Protein AF-A0A368GDA9-F1 (afdb_monomer)

Mean predicted aligned error: 5.3 Å

pLDDT: mean 87.95, std 14.35, range [33.84, 98.25]

Organism: Ancylostoma caninum (NCBI:txid29170)

Structure (mmCIF, N/CA/C/O backbone):
data_AF-A0A368GDA9-F1
#
_entry.id   AF-A0A368GDA9-F1
#
loop_
_atom_site.group_PDB
_atom_site.id
_atom_site.type_symbol
_atom_site.label_atom_id
_atom_site.label_alt_id
_atom_site.label_comp_id
_atom_site.label_asym_id
_atom_site.label_entity_id
_atom_site.label_seq_id
_atom_site.pdbx_PDB_ins_code
_atom_site.Cartn_x
_atom_site.Cartn_y
_atom_site.Cartn_z
_atom_site.occupancy
_atom_site.B_iso_or_equiv
_atom_site.auth_seq_id
_atom_site.auth_comp_id
_atom_site.auth_asym_id
_atom_site.auth_atom_id
_atom_site.pdbx_PDB_model_num
ATOM 1 N N . MET A 1 1 ? -16.114 -10.970 21.644 1.00 33.84 1 MET A N 1
ATOM 2 C CA . MET A 1 1 ? -16.561 -9.928 20.699 1.00 33.84 1 MET A CA 1
ATOM 3 C C . MET A 1 1 ? -15.717 -10.091 19.454 1.00 33.84 1 MET A C 1
ATOM 5 O O . MET A 1 1 ? -14.536 -9.779 19.492 1.00 33.84 1 MET A O 1
ATOM 9 N N . THR A 1 2 ? -16.264 -10.708 18.414 1.00 40.78 2 THR A N 1
ATOM 10 C CA . THR A 1 2 ? -15.599 -10.822 17.114 1.00 40.78 2 THR A CA 1
ATOM 11 C C . THR A 1 2 ? -15.650 -9.441 16.476 1.00 40.78 2 THR A C 1
ATOM 13 O O . THR A 1 2 ? -16.718 -8.992 16.074 1.00 40.78 2 THR A O 1
ATOM 16 N N . SER A 1 3 ? -14.529 -8.719 16.505 1.00 44.34 3 SER A N 1
ATOM 17 C CA . SER A 1 3 ? -14.380 -7.495 15.723 1.00 44.34 3 SER A CA 1
ATOM 18 C C . SER A 1 3 ? -14.557 -7.908 14.268 1.00 44.34 3 SER A C 1
ATOM 20 O O . SER A 1 3 ? -13.714 -8.637 13.754 1.00 44.34 3 SER A O 1
ATOM 22 N N . GLU A 1 4 ? -15.675 -7.542 13.643 1.00 50.56 4 GLU A N 1
ATOM 23 C CA . GLU A 1 4 ? -15.815 -7.660 12.195 1.00 50.56 4 GLU A CA 1
ATOM 24 C C . GLU A 1 4 ? -14.690 -6.818 11.598 1.00 50.56 4 GLU A C 1
ATOM 26 O O . GLU A 1 4 ? -14.670 -5.591 11.722 1.00 50.56 4 GLU A O 1
ATOM 31 N N . VAL A 1 5 ? -13.675 -7.504 11.082 1.00 55.66 5 VAL A N 1
ATOM 32 C CA . VAL A 1 5 ? -12.638 -6.892 10.269 1.00 55.66 5 VAL A CA 1
ATOM 33 C C . VAL A 1 5 ? -13.388 -6.397 9.041 1.00 55.66 5 VAL A C 1
ATOM 35 O O . VAL A 1 5 ? -13.939 -7.193 8.284 1.00 55.66 5 VAL A O 1
ATOM 38 N N . LEU A 1 6 ? -13.551 -5.078 8.924 1.00 64.00 6 LEU A N 1
ATOM 39 C CA . LEU A 1 6 ? -14.093 -4.522 7.698 1.00 64.00 6 LEU A CA 1
ATOM 40 C C . LEU A 1 6 ? -13.000 -4.703 6.649 1.00 64.00 6 LEU A C 1
ATOM 42 O O . LEU A 1 6 ? -11.921 -4.121 6.784 1.00 64.00 6 LEU A O 1
ATOM 46 N N . ASP A 1 7 ? -13.307 -5.527 5.657 1.00 86.00 7 ASP A N 1
ATOM 47 C CA . ASP A 1 7 ? -12.463 -5.815 4.510 1.00 86.00 7 ASP A CA 1
ATOM 48 C C . ASP A 1 7 ? -13.152 -5.221 3.279 1.00 86.00 7 ASP A C 1
ATOM 50 O O . ASP A 1 7 ? -14.314 -5.521 2.996 1.00 86.00 7 ASP A O 1
ATOM 54 N N . ILE A 1 8 ? -12.465 -4.326 2.569 1.00 94.56 8 ILE A N 1
ATOM 55 C CA . ILE A 1 8 ? -12.939 -3.822 1.276 1.00 94.56 8 ILE A CA 1
ATOM 56 C C . ILE A 1 8 ? -12.190 -4.570 0.184 1.00 94.56 8 ILE A C 1
ATOM 58 O O . ILE A 1 8 ? -10.962 -4.535 0.153 1.00 94.56 8 ILE A O 1
ATOM 62 N N . GLU A 1 9 ? -12.933 -5.192 -0.728 1.00 96.31 9 GLU A N 1
ATOM 63 C CA . GLU A 1 9 ? -12.390 -5.890 -1.890 1.00 96.31 9 GLU A CA 1
ATOM 64 C C . GLU A 1 9 ? -12.960 -5.305 -3.181 1.00 96.31 9 GLU A C 1
ATOM 66 O O . GLU A 1 9 ? -14.174 -5.311 -3.401 1.00 96.31 9 GLU A O 1
ATOM 71 N N . ILE A 1 10 ? -12.066 -4.804 -4.031 1.00 97.19 10 ILE A N 1
ATOM 72 C CA . ILE A 1 10 ? -12.342 -4.328 -5.382 1.00 97.19 10 ILE A CA 1
ATOM 73 C C . ILE A 1 10 ? -11.389 -5.051 -6.338 1.00 97.19 10 ILE A C 1
ATOM 75 O O . ILE A 1 10 ? -10.174 -5.058 -6.127 1.00 97.19 10 ILE A O 1
ATOM 79 N N . VAL A 1 11 ? -11.942 -5.642 -7.397 1.00 97.62 11 VAL A N 1
ATOM 80 C CA . VAL A 1 11 ? -11.191 -6.391 -8.409 1.00 97.62 11 VAL A CA 1
ATOM 81 C C . VAL A 1 11 ? -11.563 -5.873 -9.792 1.00 97.62 11 VAL A C 1
ATOM 83 O O . VAL A 1 11 ? -12.748 -5.772 -10.100 1.00 97.62 11 VAL A O 1
ATOM 86 N N . GLU A 1 12 ? -10.556 -5.538 -10.601 1.00 97.56 12 GLU A N 1
ATOM 87 C CA . GLU A 1 12 ? -10.697 -5.108 -12.003 1.00 97.56 12 GLU A CA 1
ATOM 88 C C . GLU A 1 12 ? -11.639 -3.901 -12.207 1.00 97.56 12 GLU A C 1
ATOM 90 O O . GLU A 1 12 ? -12.205 -3.697 -13.280 1.00 97.56 12 GLU A O 1
ATOM 95 N N . ASP A 1 13 ? -11.785 -3.053 -11.180 1.00 98.12 13 ASP A N 1
ATOM 96 C CA . ASP A 1 13 ? -12.645 -1.865 -11.204 1.00 98.12 13 ASP A CA 1
ATOM 97 C C . ASP A 1 13 ? -11.896 -0.629 -10.689 1.00 98.12 13 ASP A C 1
ATOM 99 O O . ASP A 1 13 ? -11.894 -0.290 -9.500 1.00 98.12 13 ASP A O 1
ATOM 103 N N . ARG A 1 14 ? -11.267 0.081 -11.632 1.00 97.06 14 ARG A N 1
ATOM 104 C CA . ARG A 1 14 ? -10.513 1.313 -11.367 1.00 97.06 14 ARG A CA 1
ATOM 105 C C . ARG A 1 14 ? -11.364 2.404 -10.724 1.00 97.06 14 ARG A C 1
ATOM 107 O O . ARG A 1 14 ? -10.910 3.086 -9.806 1.00 97.06 14 ARG A O 1
ATOM 114 N N . ASN A 1 15 ? -12.585 2.604 -11.218 1.00 97.25 15 ASN A N 1
ATOM 115 C CA . ASN A 1 15 ? -13.420 3.726 -10.791 1.00 97.25 15 ASN A CA 1
ATOM 116 C C . ASN A 1 15 ? -13.833 3.558 -9.334 1.00 97.25 15 ASN A C 1
ATOM 118 O O . ASN A 1 15 ? -13.699 4.493 -8.541 1.00 97.25 15 ASN A O 1
ATOM 122 N N . ARG A 1 16 ? -14.263 2.349 -8.972 1.00 97.19 16 ARG A N 1
ATOM 123 C CA . ARG A 1 16 ? -14.636 2.037 -7.599 1.00 97.19 16 ARG A CA 1
ATOM 124 C C . ARG A 1 16 ? -13.427 2.036 -6.669 1.00 97.19 16 ARG A C 1
ATOM 126 O O . ARG A 1 16 ? -13.529 2.539 -5.555 1.00 97.19 16 ARG A O 1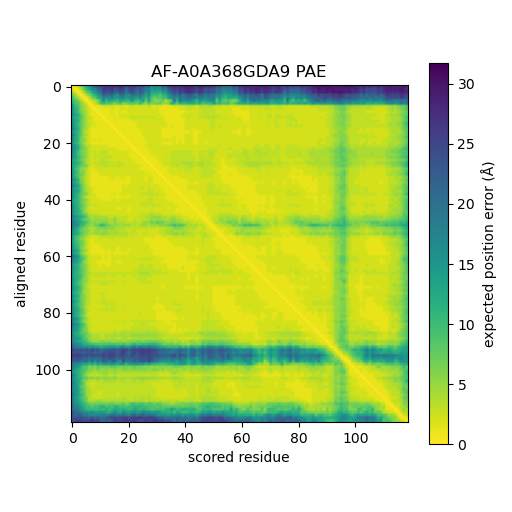
ATOM 133 N N . ALA A 1 17 ? -12.267 1.557 -7.120 1.00 97.19 17 ALA A N 1
ATOM 134 C CA . ALA A 1 17 ? -11.037 1.634 -6.334 1.00 97.19 17 ALA A CA 1
ATOM 135 C C . ALA A 1 17 ? -10.658 3.089 -5.998 1.00 97.19 17 ALA A C 1
ATOM 137 O O . ALA A 1 17 ? -10.396 3.407 -4.838 1.00 97.19 17 ALA A O 1
ATOM 138 N N . ILE A 1 18 ? -10.712 3.996 -6.978 1.00 96.31 18 ILE A N 1
ATOM 139 C CA . ILE A 1 18 ? -10.457 5.431 -6.765 1.00 96.31 18 ILE A CA 1
ATOM 140 C C . ILE A 1 18 ? -11.494 6.053 -5.830 1.00 96.31 18 ILE A C 1
ATOM 142 O O . ILE A 1 18 ? -11.143 6.874 -4.981 1.00 96.31 18 ILE A O 1
ATOM 146 N N . GLU A 1 19 ? -12.766 5.684 -5.969 1.00 95.38 19 GLU A N 1
ATOM 147 C CA . GLU A 1 19 ? -13.819 6.151 -5.069 1.00 95.38 19 GLU A CA 1
ATOM 148 C C . GLU A 1 19 ? -13.528 5.751 -3.617 1.00 95.38 19 GLU A C 1
ATOM 150 O O . GLU A 1 19 ? -13.601 6.604 -2.730 1.00 95.38 19 GLU A O 1
ATOM 155 N N . ILE A 1 20 ? -1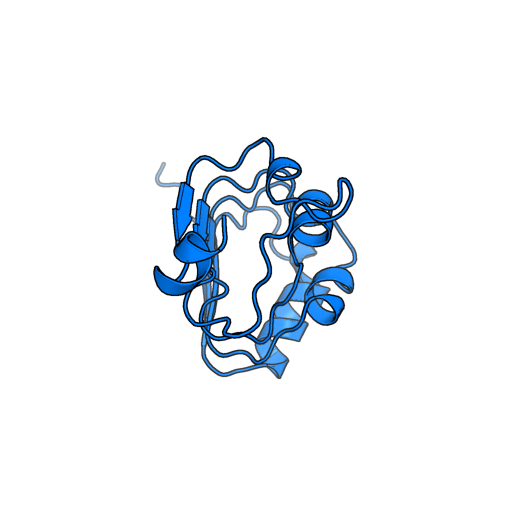3.130 4.499 -3.376 1.00 93.94 20 ILE A N 1
ATOM 156 C CA . ILE A 1 20 ? -12.740 4.017 -2.046 1.00 93.94 20 ILE A CA 1
ATOM 157 C C . ILE A 1 20 ? -11.514 4.777 -1.529 1.00 93.94 20 ILE A C 1
ATOM 159 O O . ILE A 1 20 ? -11.547 5.279 -0.407 1.00 93.94 20 ILE A O 1
ATOM 163 N N . LEU A 1 21 ? -10.465 4.934 -2.343 1.00 94.00 21 LEU A N 1
ATOM 164 C CA . LEU A 1 21 ? -9.245 5.658 -1.962 1.00 94.00 21 LEU A CA 1
ATOM 165 C C . LEU A 1 21 ? -9.536 7.117 -1.566 1.00 94.00 21 LEU A C 1
ATOM 167 O O . LEU A 1 21 ? -9.040 7.603 -0.547 1.00 94.00 21 LEU A O 1
ATOM 171 N N . ARG A 1 22 ? -10.398 7.813 -2.317 1.00 92.50 22 ARG A N 1
ATOM 172 C CA . ARG A 1 22 ? -10.819 9.197 -2.020 1.00 92.50 22 ARG A CA 1
ATOM 173 C C . ARG A 1 22 ? -11.681 9.306 -0.766 1.00 92.50 22 ARG A C 1
ATOM 175 O O . ARG A 1 22 ? -11.675 10.345 -0.107 1.00 92.50 22 ARG A O 1
ATOM 182 N N . ASN A 1 23 ? -12.410 8.246 -0.435 1.00 91.81 23 ASN A N 1
ATOM 183 C CA . ASN A 1 23 ? -13.370 8.221 0.661 1.00 91.81 23 ASN A CA 1
ATOM 184 C C . ASN A 1 23 ? -12.935 7.333 1.833 1.00 91.81 23 ASN A C 1
ATOM 186 O O . ASN A 1 23 ? -13.771 6.972 2.657 1.00 91.81 23 ASN A O 1
ATOM 190 N N . MET A 1 24 ? -11.641 7.013 1.965 1.00 89.38 24 MET A N 1
ATOM 191 C CA . MET A 1 24 ? -11.145 6.143 3.043 1.00 89.38 24 MET A CA 1
ATOM 192 C C . MET A 1 24 ? -11.524 6.623 4.452 1.00 89.38 24 MET A C 1
ATOM 194 O O . MET A 1 24 ? -11.717 5.813 5.354 1.00 89.38 24 MET A O 1
ATOM 198 N N . TRP A 1 25 ? -11.699 7.932 4.637 1.00 89.00 25 TRP A N 1
ATOM 199 C CA . TRP A 1 25 ? -12.150 8.537 5.892 1.00 89.00 25 TRP A CA 1
ATOM 200 C C . TRP A 1 25 ? -13.551 8.069 6.343 1.00 89.00 25 TRP A C 1
ATOM 202 O O . TRP A 1 25 ? -13.843 8.117 7.536 1.00 89.00 25 TRP A O 1
ATOM 212 N N . ASN A 1 26 ? -14.390 7.555 5.433 1.00 91.56 26 ASN A N 1
ATOM 213 C CA . ASN A 1 26 ? -15.687 6.945 5.762 1.00 91.56 26 ASN A CA 1
ATOM 214 C C . ASN A 1 26 ? -15.559 5.572 6.436 1.00 91.56 26 ASN A C 1
ATOM 216 O O . ASN A 1 26 ? -16.543 5.052 6.963 1.00 91.56 26 ASN A O 1
ATOM 220 N N . TYR A 1 27 ? -14.361 4.985 6.444 1.00 90.56 27 TYR A N 1
ATOM 221 C CA . TYR A 1 27 ? -14.108 3.647 6.965 1.00 90.56 27 TYR A CA 1
ATOM 222 C C . TYR A 1 27 ? -13.086 3.685 8.113 1.00 90.56 27 TYR A C 1
ATOM 224 O O . TYR A 1 27 ? -12.019 3.079 8.023 1.00 90.56 27 TYR A O 1
ATOM 232 N N . PRO A 1 28 ? -13.389 4.348 9.248 1.00 89.62 28 PRO A N 1
ATOM 233 C CA . PRO A 1 28 ? -12.417 4.566 10.326 1.00 89.62 28 PRO A CA 1
ATOM 234 C C . PRO A 1 28 ? -11.928 3.275 11.003 1.00 89.62 28 PRO A C 1
ATOM 236 O O . PRO A 1 28 ? -10.942 3.298 11.733 1.00 89.62 28 PRO A O 1
ATOM 239 N N . ARG A 1 29 ? -12.609 2.143 10.785 1.00 91.81 29 ARG A N 1
ATOM 240 C CA . ARG A 1 29 ? -12.257 0.820 11.330 1.00 91.81 29 ARG A CA 1
ATOM 241 C C . ARG A 1 29 ? -11.714 -0.152 10.276 1.00 91.81 29 ARG A C 1
ATOM 243 O O . ARG A 1 29 ? -11.549 -1.325 10.595 1.00 91.81 29 ARG A O 1
ATOM 250 N N . LEU A 1 30 ? -11.482 0.311 9.046 1.00 92.69 30 LEU A N 1
ATOM 251 C CA . LEU A 1 30 ? -10.945 -0.507 7.960 1.00 92.69 30 LEU A CA 1
ATOM 252 C C . LEU A 1 30 ? -9.577 -1.063 8.353 1.00 92.69 30 LEU A C 1
ATOM 254 O O . LEU A 1 30 ? -8.693 -0.299 8.731 1.00 92.69 30 LEU A O 1
ATOM 258 N N . GLN A 1 31 ? -9.409 -2.379 8.261 1.00 95.44 31 GLN A N 1
ATOM 259 C CA . GLN A 1 31 ? -8.128 -3.030 8.551 1.00 95.44 31 GLN A CA 1
ATOM 260 C C . GLN A 1 31 ? -7.511 -3.669 7.313 1.00 95.44 31 GLN A C 1
ATOM 262 O O . GLN A 1 31 ? -6.282 -3.663 7.201 1.00 95.44 31 GLN A O 1
ATOM 267 N N . SER A 1 32 ? -8.332 -4.154 6.377 1.00 95.50 32 SER A N 1
ATOM 268 C CA . SER A 1 32 ? -7.842 -4.751 5.136 1.00 95.50 32 SER A CA 1
ATOM 269 C C . SER A 1 32 ? -8.435 -4.072 3.908 1.00 95.50 32 SER A C 1
ATOM 271 O O . SER A 1 32 ? -9.636 -3.806 3.832 1.00 95.50 32 SER A O 1
ATOM 273 N N . LEU A 1 33 ? -7.571 -3.808 2.933 1.00 95.94 33 LEU A N 1
ATOM 274 C CA . LEU A 1 33 ? -7.920 -3.185 1.665 1.00 95.94 33 LEU A CA 1
ATOM 275 C C . LEU A 1 33 ? -7.333 -4.007 0.515 1.00 95.94 33 LEU A C 1
ATOM 277 O O . LEU A 1 33 ? -6.117 -4.096 0.352 1.00 95.94 33 LEU A O 1
ATOM 281 N N . HIS A 1 34 ? -8.200 -4.604 -0.294 1.00 97.44 34 HIS A N 1
ATOM 282 C CA . HIS A 1 34 ? -7.831 -5.392 -1.463 1.00 97.44 34 HIS A CA 1
ATOM 283 C C . HIS A 1 34 ? -8.273 -4.661 -2.726 1.00 97.44 34 HIS A C 1
ATOM 285 O O . HIS A 1 34 ? -9.464 -4.500 -2.969 1.00 97.44 34 HIS A O 1
ATOM 291 N N . LEU A 1 35 ? -7.304 -4.221 -3.526 1.00 97.50 35 LEU A N 1
ATOM 292 C CA . LEU A 1 35 ? -7.494 -3.534 -4.802 1.00 97.50 35 LEU A CA 1
ATOM 293 C C . LEU A 1 35 ? -6.652 -4.255 -5.865 1.00 97.50 35 LEU A C 1
ATOM 295 O O . LEU A 1 35 ? -5.488 -3.916 -6.083 1.00 97.50 35 LEU A 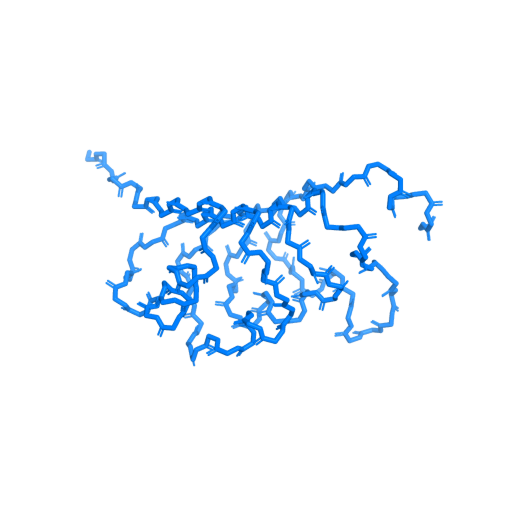O 1
ATOM 299 N N . GLU A 1 36 ? -7.209 -5.285 -6.498 1.00 97.94 36 GLU A N 1
ATOM 300 C CA . GLU A 1 36 ? -6.485 -6.118 -7.469 1.00 97.94 36 GLU A CA 1
ATOM 301 C C . GLU A 1 36 ? -6.896 -5.806 -8.908 1.00 97.94 36 GLU A C 1
ATOM 303 O O . GLU A 1 36 ? -8.079 -5.744 -9.222 1.00 97.94 36 GLU A O 1
ATOM 308 N N . GLY A 1 37 ? -5.925 -5.645 -9.808 1.00 97.94 37 GLY A N 1
ATOM 309 C CA . GLY A 1 37 ? -6.211 -5.443 -11.232 1.00 97.94 37 GLY A CA 1
ATOM 310 C C . GLY A 1 37 ? -6.905 -4.116 -11.541 1.00 97.94 37 GLY A C 1
ATOM 311 O O . GLY A 1 37 ? -7.522 -3.980 -12.589 1.00 97.94 37 GLY A O 1
ATOM 312 N N . CYS A 1 38 ? -6.850 -3.139 -10.635 1.00 98.25 38 CYS A N 1
ATOM 313 C CA . CYS A 1 38 ? -7.613 -1.896 -10.735 1.00 98.25 38 CYS A CA 1
ATOM 314 C C . CYS A 1 38 ? -6.918 -0.813 -11.574 1.00 98.25 38 CYS A C 1
ATOM 316 O O . CYS A 1 38 ? -7.424 0.305 -11.622 1.00 98.25 38 CYS A O 1
ATOM 318 N N . HIS A 1 39 ? -5.782 -1.109 -12.216 1.00 97.12 39 HIS A N 1
ATOM 319 C CA . HIS A 1 39 ? -4.996 -0.139 -12.993 1.00 97.12 39 HIS A CA 1
ATOM 320 C C . HIS A 1 39 ? -4.651 1.134 -12.199 1.00 97.12 39 HIS A C 1
ATOM 322 O O . HIS A 1 39 ? -4.780 2.256 -12.699 1.00 97.12 39 HIS A O 1
ATOM 328 N N . LEU A 1 40 ? -4.314 0.955 -10.918 1.00 97.75 40 LEU A N 1
ATOM 329 C CA . LEU A 1 40 ? -3.868 2.038 -10.047 1.00 97.75 40 LEU A CA 1
ATOM 330 C C . LEU A 1 40 ? -2.378 2.298 -10.258 1.00 97.75 40 LEU A C 1
ATOM 332 O O . LEU A 1 40 ? -1.591 1.356 -10.349 1.00 97.75 40 LEU A O 1
ATOM 336 N N . ASP A 1 41 ? -1.990 3.566 -10.256 1.00 96.38 41 ASP A N 1
ATOM 337 C CA . ASP A 1 41 ? -0.588 3.983 -10.239 1.00 96.38 41 ASP A CA 1
ATOM 338 C C . ASP A 1 41 ? -0.207 4.664 -8.907 1.00 96.38 41 ASP A C 1
ATOM 340 O O . ASP A 1 41 ? -1.024 4.832 -7.992 1.00 96.38 41 ASP A O 1
ATOM 344 N N . ASP A 1 42 ? 1.060 5.067 -8.776 1.00 94.31 42 ASP A N 1
ATOM 345 C CA . ASP A 1 42 ? 1.548 5.764 -7.580 1.00 94.31 42 ASP A CA 1
ATOM 346 C C . ASP A 1 42 ? 0.820 7.111 -7.345 1.00 94.31 42 ASP A C 1
ATOM 348 O O . ASP A 1 42 ? 0.687 7.556 -6.200 1.00 94.31 42 ASP A O 1
ATOM 352 N N . THR A 1 43 ? 0.319 7.760 -8.406 1.00 94.88 43 THR A N 1
ATOM 353 C CA . THR A 1 43 ? -0.411 9.037 -8.327 1.00 94.88 43 THR A CA 1
ATOM 354 C C . THR A 1 43 ? -1.811 8.838 -7.753 1.00 94.88 43 THR A C 1
ATOM 356 O O . THR A 1 43 ? -2.254 9.636 -6.923 1.00 94.88 43 THR A O 1
ATOM 359 N N . ASP A 1 44 ? -2.493 7.760 -8.139 1.00 96.06 44 ASP A N 1
ATOM 360 C CA . ASP A 1 44 ? -3.794 7.381 -7.590 1.00 96.06 44 ASP A CA 1
ATOM 361 C C . ASP A 1 44 ? -3.698 7.120 -6.074 1.00 96.06 44 ASP A C 1
ATOM 363 O O . ASP A 1 44 ? -4.545 7.589 -5.308 1.00 96.06 44 ASP A O 1
ATOM 367 N N . LEU A 1 45 ? -2.627 6.460 -5.610 1.00 93.88 45 LEU A N 1
ATOM 368 C CA . LEU A 1 45 ? -2.355 6.291 -4.175 1.00 93.88 45 LEU A CA 1
ATOM 369 C C . LEU A 1 45 ? -2.043 7.630 -3.485 1.00 93.88 45 LEU A C 1
ATOM 371 O O . LEU A 1 45 ? -2.471 7.867 -2.353 1.00 93.88 45 LEU A O 1
ATOM 375 N N . ALA A 1 46 ? -1.323 8.534 -4.154 1.00 91.38 46 ALA A N 1
ATOM 376 C CA . ALA A 1 46 ? -0.952 9.835 -3.590 1.00 91.38 46 ALA A CA 1
ATOM 377 C C . ALA A 1 46 ? -2.157 10.767 -3.420 1.00 91.38 46 ALA A C 1
ATOM 379 O O . ALA A 1 46 ? -2.175 11.595 -2.503 1.00 91.38 46 ALA A O 1
ATOM 380 N N . ALA A 1 47 ? -3.182 10.592 -4.258 1.00 88.56 47 ALA A N 1
ATOM 381 C CA . ALA A 1 47 ? -4.427 11.348 -4.219 1.00 88.56 47 ALA A CA 1
ATOM 382 C C . ALA A 1 47 ? -5.299 11.051 -2.985 1.00 88.56 47 ALA A C 1
ATOM 384 O O . ALA A 1 47 ? -6.271 11.772 -2.738 1.00 88.56 47 ALA A O 1
ATOM 385 N N . VAL A 1 48 ? -4.968 10.030 -2.186 1.00 88.25 48 VAL A N 1
ATOM 386 C CA . VAL A 1 48 ? -5.621 9.787 -0.895 1.00 88.25 48 VAL A CA 1
ATOM 387 C C . VAL A 1 48 ? -5.396 11.001 0.014 1.00 88.25 48 VAL A C 1
ATOM 389 O O . VAL A 1 48 ? -4.271 11.323 0.400 1.00 88.25 48 VAL A O 1
ATOM 392 N N . ALA A 1 49 ? -6.476 11.684 0.389 1.00 85.44 49 ALA A N 1
ATOM 393 C CA . ALA A 1 49 ? -6.390 12.944 1.128 1.00 85.44 49 ALA A CA 1
ATOM 394 C C . ALA A 1 49 ? -5.886 12.785 2.577 1.00 85.44 49 ALA A C 1
ATOM 396 O O . ALA A 1 49 ? -5.306 13.719 3.127 1.00 85.44 49 ALA A O 1
ATOM 397 N N . PHE A 1 50 ? -6.071 11.610 3.186 1.00 86.12 50 PHE A N 1
ATOM 398 C CA . PHE A 1 50 ? -5.806 11.376 4.608 1.00 86.12 50 PHE A CA 1
ATOM 399 C C . PHE A 1 50 ? -5.022 10.087 4.849 1.00 86.12 50 PHE A C 1
ATOM 401 O O . PHE A 1 50 ? -5.151 9.122 4.102 1.00 86.12 50 PHE A O 1
ATOM 408 N N . ALA A 1 51 ? -4.252 10.053 5.934 1.00 89.88 51 ALA A N 1
ATOM 409 C CA . ALA A 1 51 ? -3.623 8.823 6.392 1.00 89.88 51 ALA A CA 1
ATOM 410 C C . ALA A 1 51 ? -4.673 7.888 7.023 1.00 89.88 51 ALA A C 1
ATOM 412 O O . ALA A 1 51 ? -5.329 8.253 8.000 1.00 89.88 51 ALA A O 1
ATOM 413 N N . ALA A 1 52 ? -4.823 6.677 6.491 1.00 91.31 52 ALA A N 1
ATOM 414 C CA . ALA A 1 52 ? -5.652 5.623 7.062 1.00 91.31 52 ALA A CA 1
ATOM 415 C C . ALA A 1 52 ? -4.827 4.780 8.046 1.00 91.31 52 ALA A C 1
ATOM 417 O O . ALA A 1 52 ? -4.345 3.695 7.729 1.00 91.31 52 ALA A O 1
ATOM 418 N N . GLY A 1 53 ? -4.670 5.298 9.267 1.00 92.44 53 GLY A N 1
ATOM 419 C CA . GLY A 1 53 ? -3.862 4.681 10.327 1.00 92.44 53 GLY A CA 1
ATOM 420 C C . GLY A 1 53 ? -4.437 3.404 10.952 1.00 92.44 53 GLY A C 1
ATOM 421 O O . GLY A 1 53 ? -3.900 2.920 11.936 1.00 92.44 53 GLY A O 1
ATOM 422 N N . THR A 1 54 ? -5.540 2.861 10.445 1.00 93.75 54 THR A N 1
ATOM 423 C CA . THR A 1 54 ? -6.098 1.578 10.907 1.00 93.75 54 THR A CA 1
ATOM 424 C C . THR A 1 54 ? -5.869 0.437 9.922 1.00 93.75 54 THR A C 1
ATOM 426 O O . THR A 1 54 ? -5.970 -0.726 10.321 1.00 93.75 54 THR A O 1
ATOM 429 N N . VAL A 1 55 ? -5.504 0.755 8.676 1.00 95.12 55 VAL A N 1
ATOM 430 C CA . VAL A 1 55 ? -5.259 -0.225 7.616 1.00 95.12 55 VAL A CA 1
ATOM 431 C C . VAL A 1 55 ? -3.914 -0.903 7.846 1.00 95.12 55 VAL A C 1
ATOM 433 O O . VAL A 1 55 ? -2.879 -0.250 7.951 1.00 95.12 55 VAL A O 1
ATOM 436 N N . LYS A 1 56 ? -3.952 -2.232 7.899 1.00 96.38 56 LYS A N 1
ATOM 437 C CA . LYS A 1 56 ? -2.830 -3.113 8.235 1.00 96.38 56 LYS A CA 1
ATOM 438 C C . LYS A 1 56 ? -2.475 -4.072 7.106 1.00 96.38 56 LYS A C 1
ATOM 440 O O . LYS A 1 56 ? -1.305 -4.419 6.948 1.00 96.38 56 LYS A O 1
ATOM 445 N N . TYR A 1 57 ? -3.470 -4.490 6.326 1.00 97.06 57 TYR A N 1
ATOM 446 C CA . TYR A 1 57 ? -3.325 -5.490 5.273 1.00 97.06 57 TYR A CA 1
ATOM 447 C C . TYR A 1 57 ? -3.737 -4.894 3.934 1.00 97.06 57 TYR A C 1
ATOM 449 O O . TYR A 1 57 ? -4.864 -4.426 3.779 1.00 97.06 57 TYR A O 1
ATOM 457 N N . VAL A 1 58 ? -2.828 -4.907 2.963 1.00 97.06 58 VAL A N 1
ATOM 458 C CA . VAL A 1 58 ? -3.079 -4.309 1.653 1.00 97.06 58 VAL A CA 1
ATOM 459 C C . VAL A 1 58 ? -2.705 -5.276 0.541 1.00 97.06 58 VAL A C 1
ATOM 461 O O . VAL A 1 58 ? -1.583 -5.778 0.485 1.00 97.06 58 VAL A O 1
ATOM 464 N N . CYS A 1 59 ? -3.642 -5.503 -0.373 1.00 97.75 59 CYS A N 1
ATOM 465 C CA . CYS A 1 59 ? -3.399 -6.197 -1.630 1.00 97.75 59 CYS A CA 1
ATOM 466 C C . CYS A 1 59 ? -3.522 -5.190 -2.776 1.00 97.75 59 CYS A C 1
ATOM 468 O O . CYS A 1 59 ? -4.576 -4.593 -2.964 1.00 97.75 59 CYS A O 1
ATOM 470 N N . LEU A 1 60 ? -2.440 -5.007 -3.530 1.00 97.75 60 LEU A N 1
ATOM 471 C CA . LEU A 1 60 ? -2.342 -4.140 -4.709 1.00 97.75 60 LEU A CA 1
ATOM 472 C C . LEU A 1 60 ? -1.888 -4.940 -5.932 1.00 97.75 60 LEU A C 1
ATOM 474 O O . LEU A 1 60 ? -1.170 -4.427 -6.796 1.00 97.75 60 LEU A O 1
ATOM 478 N N . ARG A 1 61 ? -2.256 -6.220 -6.002 1.00 97.69 61 ARG A N 1
ATOM 479 C CA . ARG A 1 61 ? -1.810 -7.099 -7.081 1.00 97.69 61 ARG A CA 1
ATOM 480 C C . ARG A 1 61 ? -2.279 -6.601 -8.442 1.00 97.69 61 ARG A C 1
ATOM 482 O O . ARG A 1 61 ? -3.413 -6.168 -8.588 1.00 97.69 61 ARG A O 1
ATOM 489 N N . GLY A 1 62 ? -1.435 -6.740 -9.458 1.00 97.75 62 GLY A N 1
ATOM 490 C CA . GLY A 1 62 ? -1.838 -6.503 -10.850 1.00 97.75 62 GLY A CA 1
ATOM 491 C C . GLY A 1 62 ? -2.212 -5.055 -11.163 1.00 97.75 62 GLY A C 1
ATOM 492 O O . GLY A 1 62 ? -3.027 -4.833 -12.050 1.00 97.75 62 GLY A O 1
ATOM 493 N N . ASN A 1 63 ? -1.669 -4.099 -10.416 1.00 98.12 63 ASN A N 1
ATOM 494 C CA . ASN A 1 63 ? -1.773 -2.679 -10.731 1.00 98.12 63 ASN A CA 1
ATOM 495 C C . ASN A 1 63 ? -0.534 -2.222 -11.526 1.00 98.12 63 ASN A C 1
ATOM 497 O O . ASN A 1 63 ? 0.301 -3.037 -11.932 1.00 98.12 63 ASN A O 1
ATOM 501 N N . ASP A 1 64 ? -0.421 -0.914 -11.734 1.00 96.94 64 ASP A N 1
ATOM 502 C CA . ASP A 1 64 ? 0.623 -0.275 -12.533 1.00 96.94 64 ASP A CA 1
ATOM 503 C C . ASP A 1 64 ? 1.625 0.481 -11.633 1.00 96.94 64 ASP A C 1
ATOM 505 O O . ASP A 1 64 ? 2.147 1.537 -11.992 1.00 96.94 64 ASP A O 1
ATOM 509 N N . LEU A 1 65 ? 1.891 -0.054 -10.432 1.00 95.25 65 LEU A N 1
ATOM 510 C C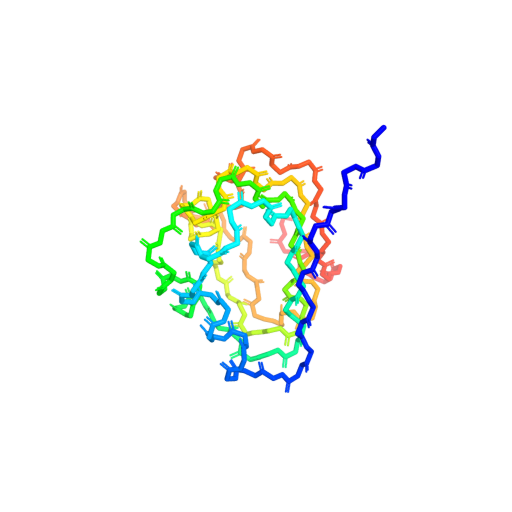A . LEU A 1 65 ? 2.768 0.572 -9.437 1.00 95.25 65 LEU A CA 1
ATOM 511 C C . LEU A 1 65 ? 4.240 0.504 -9.846 1.00 95.25 65 LEU A C 1
ATOM 513 O O . LEU A 1 65 ? 4.717 -0.525 -10.339 1.00 95.25 65 LEU A O 1
ATOM 517 N N . ILE A 1 66 ? 4.978 1.579 -9.554 1.00 92.69 66 ILE A N 1
ATOM 518 C CA . ILE A 1 66 ? 6.405 1.690 -9.878 1.00 92.69 66 ILE A CA 1
ATOM 519 C C . ILE A 1 66 ? 7.221 1.885 -8.600 1.00 92.69 66 ILE A C 1
ATOM 521 O O . ILE A 1 66 ? 8.074 1.059 -8.297 1.00 92.69 66 ILE A O 1
ATOM 525 N N . ARG A 1 67 ? 6.977 2.940 -7.819 1.00 91.69 67 ARG A N 1
ATOM 526 C CA . ARG A 1 67 ? 7.712 3.261 -6.581 1.00 91.69 67 ARG A CA 1
ATOM 527 C C . ARG A 1 67 ? 6.755 3.722 -5.470 1.00 91.69 67 ARG A C 1
ATOM 529 O O . ARG A 1 67 ? 6.882 4.838 -4.959 1.00 91.69 67 ARG A O 1
ATOM 536 N N . PRO A 1 68 ? 5.825 2.861 -5.018 1.00 93.25 68 PRO A N 1
ATOM 537 C CA . PRO A 1 68 ? 4.736 3.268 -4.131 1.00 93.25 68 PRO A CA 1
ATOM 538 C C . PRO A 1 68 ? 5.163 3.458 -2.662 1.00 93.25 68 PRO A C 1
ATOM 540 O O . PRO A 1 68 ? 4.350 3.803 -1.814 1.00 93.25 68 PRO A O 1
ATOM 543 N N . TRP A 1 69 ? 6.421 3.215 -2.300 1.00 92.81 69 TRP A N 1
ATOM 544 C CA . TRP A 1 69 ? 6.830 3.016 -0.902 1.00 92.81 69 TRP A CA 1
ATOM 545 C C . TRP A 1 69 ? 6.604 4.235 -0.010 1.00 92.81 69 TRP A C 1
ATOM 547 O O . TRP A 1 69 ? 6.010 4.123 1.062 1.00 92.81 69 TRP A O 1
ATOM 557 N N . LYS A 1 70 ? 7.020 5.417 -0.477 1.00 91.81 70 LYS A N 1
ATOM 558 C CA . LYS A 1 70 ? 6.849 6.666 0.271 1.00 91.81 70 LYS A CA 1
ATOM 559 C C . LYS A 1 70 ? 5.372 7.011 0.449 1.00 91.81 70 LYS A C 1
ATOM 561 O O . LYS A 1 70 ? 4.948 7.337 1.554 1.00 91.81 70 LYS A O 1
ATOM 566 N N . VAL A 1 71 ? 4.584 6.896 -0.621 1.00 93.12 71 VAL A N 1
ATOM 567 C CA . VAL A 1 71 ? 3.148 7.180 -0.556 1.00 93.12 71 VAL A CA 1
ATOM 568 C C . VAL A 1 71 ? 2.427 6.183 0.349 1.00 93.12 71 VAL A C 1
ATOM 570 O O . VAL A 1 71 ? 1.596 6.587 1.155 1.00 93.12 71 VAL A O 1
ATOM 573 N N . LEU A 1 72 ? 2.799 4.903 0.317 1.00 94.94 72 LEU A N 1
ATOM 574 C CA . LEU A 1 72 ? 2.253 3.906 1.233 1.00 94.94 72 LEU A CA 1
ATOM 575 C C . LEU A 1 72 ? 2.592 4.234 2.693 1.00 94.94 72 LEU A C 1
ATOM 577 O O . LEU A 1 72 ? 1.701 4.158 3.529 1.00 94.94 72 LEU A O 1
ATOM 581 N N . LYS A 1 73 ? 3.814 4.686 3.008 1.00 94.25 73 LYS A N 1
ATOM 582 C CA . LYS A 1 73 ? 4.166 5.127 4.371 1.00 94.25 73 LYS A CA 1
ATOM 583 C C . LYS A 1 73 ? 3.326 6.321 4.827 1.00 94.25 73 LYS A C 1
ATOM 585 O O . LYS A 1 73 ? 2.851 6.341 5.958 1.00 94.25 73 LYS A O 1
ATOM 590 N N . GLU A 1 74 ? 3.150 7.315 3.961 1.00 94.19 74 GLU A N 1
ATOM 591 C CA . GLU A 1 74 ? 2.392 8.528 4.283 1.00 94.19 74 GLU A CA 1
ATOM 592 C C . GLU A 1 74 ? 0.894 8.252 4.450 1.00 94.19 74 GLU A C 1
ATOM 594 O O . GLU A 1 74 ? 0.251 8.818 5.335 1.00 94.19 74 GLU A O 1
ATOM 599 N N . LYS A 1 75 ? 0.321 7.405 3.588 1.00 94.44 75 LYS A N 1
ATOM 600 C CA . LYS A 1 75 ? -1.125 7.161 3.551 1.00 94.44 75 LYS A CA 1
ATOM 601 C C . LYS A 1 75 ? -1.557 5.993 4.423 1.00 94.44 75 LYS A C 1
ATOM 603 O O . LYS A 1 75 ? -2.681 6.014 4.905 1.00 94.44 75 LYS A O 1
ATOM 608 N N . LEU A 1 76 ? -0.698 5.005 4.652 1.00 95.12 76 LEU A N 1
ATOM 609 C CA . LEU A 1 76 ? -0.988 3.768 5.383 1.00 95.12 76 LEU A CA 1
ATOM 610 C C . LEU A 1 76 ? 0.125 3.513 6.421 1.00 95.12 76 LEU A C 1
ATOM 612 O O . LEU A 1 76 ? 0.890 2.556 6.298 1.00 95.12 76 LEU A O 1
ATOM 616 N N . PRO A 1 77 ? 0.261 4.374 7.447 1.00 95.12 77 PRO A N 1
ATOM 617 C CA . PRO A 1 77 ? 1.415 4.346 8.351 1.00 95.12 77 PRO A CA 1
ATOM 618 C C . PRO A 1 77 ? 1.529 3.063 9.192 1.00 95.12 77 PRO A C 1
ATOM 620 O O . PRO A 1 77 ? 2.631 2.696 9.594 1.00 95.12 77 PRO A O 1
ATOM 623 N N . GLU A 1 78 ? 0.418 2.355 9.411 1.00 96.00 78 GLU A N 1
ATOM 624 C CA . GLU A 1 78 ? 0.340 1.111 10.196 1.00 96.00 78 GLU A CA 1
ATOM 625 C C . GLU A 1 78 ? 0.351 -0.159 9.320 1.00 96.00 78 GLU A C 1
ATOM 627 O O . GLU A 1 78 ? -0.057 -1.235 9.761 1.00 96.00 78 GLU A O 1
ATOM 632 N N . LEU A 1 79 ? 0.796 -0.047 8.063 1.00 96.50 79 LEU A N 1
ATOM 633 C CA . LEU A 1 79 ? 0.874 -1.163 7.124 1.00 96.50 79 LEU A CA 1
ATOM 634 C C . LEU A 1 79 ? 1.873 -2.231 7.599 1.00 96.50 79 LEU A C 1
ATOM 636 O O . LEU A 1 79 ? 3.067 -1.957 7.712 1.00 96.50 79 LEU A O 1
ATOM 640 N N . ILE A 1 80 ? 1.390 -3.461 7.795 1.00 97.25 80 ILE A N 1
ATOM 641 C CA . ILE A 1 80 ? 2.198 -4.612 8.243 1.00 97.25 80 ILE A CA 1
ATOM 642 C C . ILE A 1 80 ? 2.328 -5.705 7.176 1.00 97.25 80 ILE A C 1
ATOM 644 O O . ILE A 1 80 ? 3.316 -6.440 7.158 1.00 97.25 80 ILE A O 1
ATOM 648 N N . TYR A 1 81 ? 1.357 -5.810 6.264 1.00 97.12 81 TYR A N 1
ATOM 649 C CA . TYR A 1 81 ? 1.352 -6.791 5.181 1.00 97.12 81 TYR A CA 1
ATOM 650 C C . TYR A 1 81 ? 1.002 -6.136 3.848 1.00 97.12 81 TYR A C 1
ATOM 652 O O . TYR A 1 81 ? -0.041 -5.490 3.729 1.00 97.12 81 TYR A O 1
ATOM 660 N N . LEU A 1 82 ? 1.837 -6.376 2.837 1.00 96.94 82 LEU A N 1
ATOM 661 C CA . LEU A 1 82 ? 1.660 -5.840 1.491 1.00 96.94 82 LEU A CA 1
ATOM 662 C C . LEU A 1 82 ? 1.807 -6.928 0.423 1.00 96.94 82 LEU A C 1
ATOM 664 O O . LEU A 1 82 ? 2.819 -7.622 0.370 1.00 96.94 82 LEU A O 1
ATOM 668 N N . ASP A 1 83 ? 0.840 -7.044 -0.480 1.00 97.12 83 ASP A N 1
ATOM 669 C CA . ASP A 1 83 ? 0.961 -7.867 -1.685 1.00 97.12 83 ASP A CA 1
ATOM 670 C C . ASP A 1 83 ? 0.970 -6.998 -2.942 1.00 97.12 83 ASP A C 1
ATOM 672 O O . ASP A 1 83 ? -0.052 -6.435 -3.326 1.00 97.12 83 ASP A O 1
ATOM 676 N N . CYS A 1 84 ? 2.128 -6.914 -3.596 1.00 95.81 84 CYS A N 1
ATOM 677 C CA . CYS A 1 84 ? 2.346 -6.158 -4.829 1.00 95.81 84 CYS A CA 1
ATOM 678 C C . CYS A 1 84 ? 2.703 -7.059 -6.020 1.00 95.81 84 CYS A C 1
ATOM 680 O O . CYS A 1 84 ? 3.250 -6.578 -7.015 1.00 95.81 84 CYS A O 1
ATOM 682 N N . ARG A 1 85 ? 2.422 -8.367 -5.966 1.00 95.75 85 ARG A N 1
ATOM 683 C CA . ARG A 1 85 ? 2.654 -9.261 -7.117 1.00 95.75 85 ARG A CA 1
ATOM 684 C C . ARG A 1 85 ? 1.927 -8.766 -8.367 1.00 95.75 85 ARG A C 1
ATOM 686 O O . ARG A 1 85 ? 0.884 -8.128 -8.273 1.00 95.75 85 ARG A O 1
ATOM 693 N N . ARG A 1 86 ? 2.423 -9.119 -9.549 1.00 95.88 86 ARG A N 1
ATOM 694 C CA . ARG A 1 86 ? 1.875 -8.725 -10.857 1.00 95.88 86 ARG A CA 1
ATOM 695 C C . ARG A 1 86 ? 1.945 -7.217 -11.161 1.00 95.88 86 ARG A C 1
ATOM 697 O O . ARG A 1 86 ? 1.349 -6.804 -12.146 1.00 95.88 86 ARG A O 1
ATOM 704 N N . ASN A 1 87 ? 2.675 -6.415 -10.381 1.00 94.62 87 ASN A N 1
ATOM 705 C CA . ASN A 1 87 ? 3.068 -5.057 -10.783 1.00 94.62 87 ASN A CA 1
ATOM 706 C C . ASN A 1 87 ? 4.393 -5.155 -11.555 1.00 94.62 87 ASN A C 1
ATOM 708 O O . ASN A 1 87 ? 5.465 -5.247 -10.959 1.00 94.62 87 ASN A O 1
ATOM 712 N N . ILE A 1 88 ? 4.320 -5.202 -12.886 1.00 90.38 88 ILE A N 1
ATOM 713 C CA . ILE A 1 88 ? 5.461 -5.561 -13.753 1.00 90.38 88 ILE A CA 1
ATOM 714 C C . ILE A 1 88 ? 6.587 -4.515 -13.784 1.00 90.38 88 ILE A C 1
ATOM 716 O O . ILE A 1 88 ? 7.704 -4.824 -14.193 1.00 90.38 88 ILE A O 1
ATOM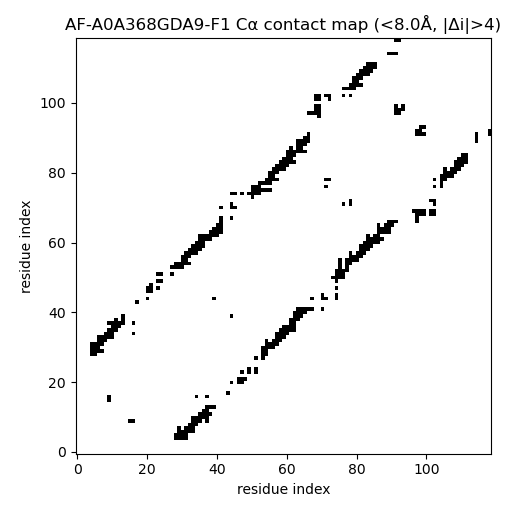 720 N N . HIS A 1 89 ? 6.293 -3.283 -13.365 1.00 89.88 89 HIS A N 1
ATOM 721 C CA . HIS A 1 89 ? 7.229 -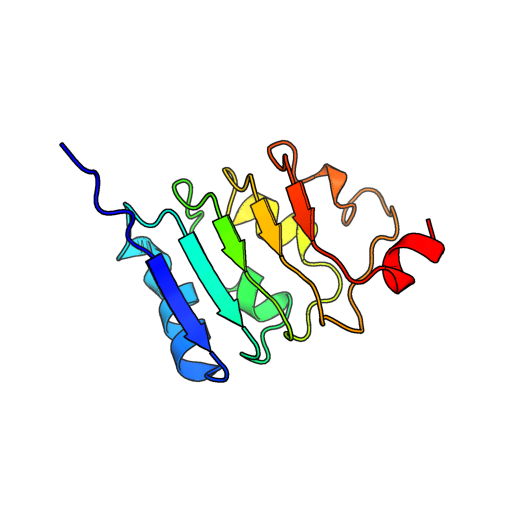2.156 -13.347 1.00 89.88 89 HIS A CA 1
ATOM 722 C C . HIS A 1 89 ? 7.671 -1.766 -11.931 1.00 89.88 89 HIS A C 1
ATOM 724 O O . HIS A 1 89 ? 8.380 -0.773 -11.761 1.00 89.88 89 HIS A O 1
ATOM 730 N N . LEU A 1 90 ? 7.273 -2.550 -10.926 1.00 90.38 90 LEU A N 1
ATOM 731 C CA . LEU A 1 90 ? 7.571 -2.284 -9.529 1.00 90.38 90 LEU A CA 1
ATOM 732 C C . LEU A 1 90 ? 9.083 -2.298 -9.289 1.00 90.38 90 LEU A C 1
ATOM 734 O O . LEU A 1 90 ? 9.776 -3.272 -9.584 1.00 90.38 90 LEU A O 1
ATOM 738 N N . ASN A 1 91 ? 9.584 -1.205 -8.735 1.00 85.88 91 ASN A N 1
ATOM 739 C CA . ASN A 1 91 ? 10.996 -0.913 -8.599 1.00 85.88 91 ASN A CA 1
ATOM 740 C C . ASN A 1 91 ? 11.398 -0.889 -7.107 1.00 85.88 91 ASN A C 1
ATOM 742 O O . ASN A 1 91 ? 10.760 -0.232 -6.281 1.00 85.88 91 ASN A O 1
ATOM 746 N N . PHE A 1 92 ? 12.471 -1.619 -6.782 1.00 78.38 92 PHE A N 1
ATOM 747 C CA . PHE A 1 92 ? 13.060 -1.745 -5.441 1.00 78.38 92 PHE A CA 1
ATOM 748 C C . PHE A 1 92 ? 14.397 -1.006 -5.275 1.00 78.38 92 PHE A C 1
ATOM 750 O O . PHE A 1 92 ? 15.054 -1.199 -4.251 1.00 78.38 92 PHE A O 1
ATOM 757 N N . ASP A 1 93 ? 14.814 -0.225 -6.270 1.00 70.25 93 ASP A N 1
ATOM 758 C CA . ASP A 1 93 ? 16.072 0.513 -6.296 1.00 70.25 93 ASP A CA 1
ATOM 759 C C . ASP A 1 93 ? 16.148 1.466 -5.104 1.00 70.25 93 ASP A C 1
ATOM 761 O O . ASP A 1 93 ? 15.244 2.257 -4.834 1.00 70.25 93 ASP A O 1
ATOM 765 N N . THR A 1 94 ? 17.270 1.393 -4.399 1.00 58.50 94 THR A N 1
ATOM 766 C CA . THR A 1 94 ? 17.500 2.021 -3.098 1.00 58.50 94 THR A CA 1
ATOM 767 C C . THR A 1 94 ? 18.041 3.446 -3.238 1.00 58.50 94 THR A C 1
ATOM 769 O O . THR A 1 94 ? 19.055 3.794 -2.624 1.00 58.50 94 THR A O 1
ATOM 772 N N . ASP A 1 95 ? 17.422 4.293 -4.067 1.00 61.25 95 ASP A N 1
ATOM 773 C CA . ASP A 1 95 ? 17.620 5.728 -3.859 1.00 61.25 95 ASP A CA 1
ATOM 774 C C . ASP A 1 95 ? 16.893 6.104 -2.553 1.00 61.25 95 ASP A C 1
ATOM 776 O O . ASP A 1 95 ? 15.760 5.702 -2.307 1.00 61.25 95 ASP A O 1
ATOM 780 N N . SER A 1 96 ? 17.585 6.782 -1.632 1.00 55.84 96 SER A N 1
ATOM 781 C CA . SER A 1 96 ? 17.225 6.873 -0.200 1.00 55.84 96 SER A CA 1
ATOM 782 C C . SER A 1 96 ? 15.843 7.469 0.121 1.00 55.84 96 SER A C 1
ATOM 784 O O . SER A 1 96 ? 15.447 7.508 1.283 1.00 55.84 96 SER A O 1
ATOM 786 N N . HIS A 1 97 ? 15.114 7.946 -0.889 1.00 51.91 97 HIS A N 1
ATOM 787 C CA . HIS A 1 97 ? 13.783 8.539 -0.769 1.00 51.91 97 HIS A CA 1
ATOM 788 C C . HIS A 1 97 ? 12.659 7.648 -1.332 1.00 51.91 97 HIS A C 1
ATOM 790 O O . HIS A 1 97 ? 11.491 7.930 -1.059 1.00 51.91 97 HIS A O 1
ATOM 796 N N . HIS A 1 98 ? 12.988 6.584 -2.075 1.00 60.72 98 HIS A N 1
ATOM 797 C CA . HIS A 1 98 ? 12.039 5.619 -2.646 1.00 60.72 98 HIS A CA 1
ATOM 798 C C . HIS A 1 98 ? 12.450 4.179 -2.326 1.00 60.72 98 HIS A C 1
ATOM 800 O O . HIS A 1 98 ? 12.194 3.267 -3.104 1.00 60.72 98 HIS A O 1
ATOM 806 N N . ASP A 1 99 ? 13.093 3.958 -1.186 1.00 77.69 99 ASP A N 1
ATOM 807 C CA . ASP A 1 99 ? 13.391 2.612 -0.712 1.00 77.69 99 ASP A CA 1
ATOM 808 C C . ASP A 1 99 ? 12.176 2.048 0.042 1.00 77.69 99 ASP A C 1
ATOM 810 O O . ASP A 1 99 ? 11.481 2.766 0.759 1.00 77.69 99 ASP A O 1
ATOM 814 N N . ILE A 1 100 ? 11.932 0.745 -0.080 1.00 82.81 100 ILE A N 1
ATOM 815 C CA . ILE A 1 100 ? 10.933 0.025 0.714 1.00 82.81 100 ILE A CA 1
ATOM 816 C C . ILE A 1 100 ? 11.177 0.131 2.229 1.00 82.81 100 ILE A C 1
ATOM 818 O O . ILE A 1 100 ? 10.231 0.006 3.002 1.00 82.81 100 ILE A O 1
ATOM 822 N N . THR A 1 101 ? 12.414 0.385 2.668 1.00 85.31 101 THR A N 1
ATOM 823 C CA . THR A 1 101 ? 12.775 0.539 4.090 1.00 85.31 101 THR A CA 1
ATOM 824 C C . THR A 1 101 ? 12.023 1.664 4.804 1.00 85.31 101 THR A C 1
ATOM 826 O O . THR A 1 101 ? 11.923 1.635 6.027 1.00 85.31 101 THR A O 1
ATOM 829 N N . VAL A 1 102 ? 11.415 2.604 4.068 1.00 88.69 102 VAL A N 1
ATOM 830 C CA . VAL A 1 102 ? 10.513 3.623 4.640 1.00 88.69 102 VAL A CA 1
ATOM 831 C C . VAL A 1 102 ? 9.248 3.020 5.268 1.00 88.69 102 VAL A C 1
ATOM 833 O O . VAL A 1 102 ? 8.608 3.656 6.106 1.00 88.69 102 VAL A O 1
ATOM 836 N N . LEU A 1 103 ? 8.876 1.791 4.893 1.00 91.00 103 LEU A N 1
ATOM 837 C CA . LEU A 1 103 ? 7.767 1.039 5.476 1.00 91.00 103 LEU A CA 1
ATOM 838 C C . LEU A 1 103 ? 8.217 0.317 6.757 1.00 91.00 103 LEU A C 1
ATOM 840 O O . LEU A 1 103 ? 8.237 -0.905 6.826 1.00 91.00 103 LEU A O 1
ATOM 844 N N . GLU A 1 104 ? 8.575 1.090 7.782 1.00 90.88 104 GLU A N 1
ATOM 845 C CA . GLU A 1 104 ? 9.181 0.605 9.039 1.00 90.88 104 GLU A CA 1
ATOM 846 C C . GLU A 1 104 ? 8.366 -0.473 9.781 1.00 90.88 104 GLU 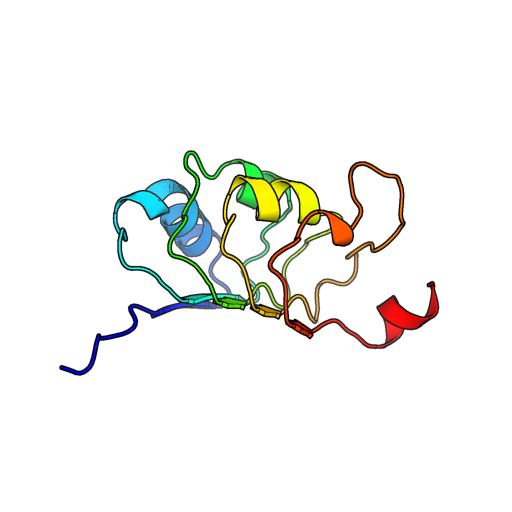A C 1
ATOM 848 O O . GLU A 1 104 ? 8.942 -1.298 10.485 1.00 90.88 104 GLU A O 1
ATOM 853 N N . ASN A 1 105 ? 7.039 -0.473 9.620 1.00 94.69 105 ASN A N 1
ATOM 854 C CA . ASN A 1 105 ? 6.126 -1.429 10.257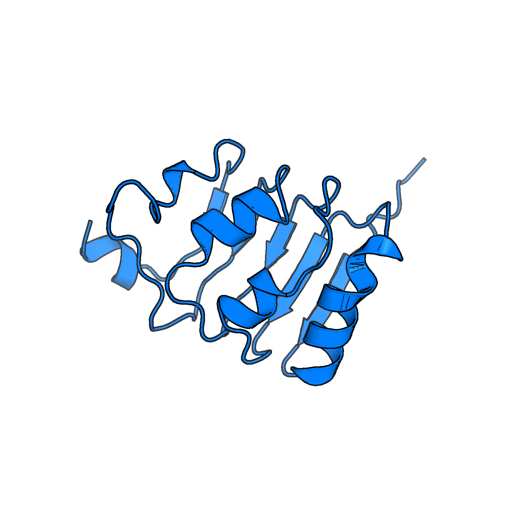 1.00 94.69 105 ASN A CA 1
ATOM 855 C C . ASN A 1 105 ? 5.892 -2.694 9.414 1.00 94.69 105 ASN A C 1
ATOM 857 O O . ASN A 1 105 ? 5.196 -3.606 9.855 1.00 94.69 105 ASN A O 1
ATOM 861 N N . LEU A 1 106 ? 6.437 -2.759 8.195 1.00 95.38 106 LEU A N 1
ATOM 862 C CA . LEU A 1 106 ? 6.156 -3.842 7.264 1.00 95.38 106 LEU A CA 1
ATOM 863 C C . LEU A 1 106 ? 6.836 -5.134 7.718 1.00 95.38 106 LEU A C 1
ATOM 865 O O . LEU A 1 106 ? 8.047 -5.306 7.599 1.00 95.38 106 LEU A O 1
ATOM 869 N N . GLU A 1 107 ? 6.031 -6.083 8.178 1.00 95.88 107 GLU A N 1
ATOM 870 C CA . GLU A 1 107 ? 6.498 -7.404 8.597 1.00 95.88 107 GLU A CA 1
ATOM 871 C C . GLU A 1 107 ? 6.610 -8.365 7.411 1.00 95.88 107 GLU A C 1
ATOM 873 O O . GLU A 1 107 ? 7.421 -9.296 7.416 1.00 95.88 107 GLU A O 1
ATOM 878 N N . ARG A 1 108 ? 5.773 -8.176 6.382 1.00 94.88 108 ARG A N 1
ATOM 879 C CA . ARG A 1 108 ? 5.697 -9.105 5.256 1.00 94.88 108 ARG A CA 1
ATOM 880 C C . ARG A 1 108 ? 5.312 -8.424 3.950 1.00 94.88 108 ARG A C 1
ATOM 882 O O . ARG A 1 108 ? 4.318 -7.709 3.875 1.00 94.88 108 ARG A O 1
ATOM 889 N N . ILE A 1 109 ? 6.048 -8.760 2.890 1.00 93.31 109 ILE A N 1
ATOM 890 C CA . ILE A 1 109 ? 5.733 -8.358 1.520 1.00 93.31 109 ILE A CA 1
ATOM 891 C C . ILE A 1 109 ? 5.707 -9.555 0.566 1.00 93.31 109 ILE A C 1
ATOM 893 O O . ILE A 1 109 ? 6.549 -10.453 0.647 1.00 93.31 109 ILE A O 1
ATOM 897 N N . HIS A 1 110 ? 4.738 -9.574 -0.347 1.00 94.44 110 HIS A N 1
ATOM 898 C CA . HIS A 1 110 ? 4.677 -10.491 -1.484 1.00 94.44 110 HIS A CA 1
ATOM 899 C C . HIS A 1 110 ? 4.918 -9.732 -2.784 1.00 94.44 110 HIS A C 1
ATOM 901 O O . HIS A 1 110 ? 4.188 -8.806 -3.123 1.00 94.44 110 HIS A O 1
ATOM 907 N N . VAL A 1 111 ? 5.944 -10.152 -3.520 1.00 92.31 111 VAL A N 1
ATOM 908 C CA . VAL A 1 111 ? 6.362 -9.591 -4.813 1.00 92.31 111 VAL A CA 1
ATOM 909 C C . VAL A 1 111 ? 6.748 -10.727 -5.747 1.00 92.31 111 VAL A C 1
ATOM 911 O O . VAL A 1 111 ? 7.012 -11.847 -5.296 1.00 92.31 111 VAL A O 1
ATOM 914 N N . ASP A 1 112 ? 6.771 -10.470 -7.050 1.00 89.81 112 ASP A N 1
ATOM 915 C CA . ASP A 1 112 ? 7.181 -11.498 -7.998 1.00 89.81 112 ASP A CA 1
ATOM 916 C C . ASP A 1 112 ? 8.686 -11.771 -7.894 1.00 89.81 112 ASP A C 1
ATOM 918 O O . ASP A 1 112 ? 9.509 -10.859 -7.843 1.00 89.81 112 ASP A O 1
ATOM 922 N N . VAL A 1 113 ? 9.059 -13.053 -7.908 1.00 79.69 113 VAL A N 1
ATOM 923 C CA . VAL A 1 113 ? 10.435 -13.524 -7.648 1.00 79.69 113 VAL A CA 1
ATOM 924 C C . VAL A 1 113 ? 11.473 -12.897 -8.585 1.00 79.69 113 VAL A C 1
ATOM 926 O O . VAL A 1 113 ? 12.629 -12.736 -8.203 1.00 79.69 113 VAL A O 1
ATOM 929 N N . HIS A 1 114 ? 11.088 -12.534 -9.811 1.00 77.12 114 HIS A N 1
ATOM 930 C CA . HIS A 1 114 ? 12.004 -11.918 -10.772 1.00 77.12 114 HIS A CA 1
ATOM 931 C C . HIS A 1 114 ? 12.481 -10.523 -10.336 1.00 77.12 114 HIS A C 1
ATOM 933 O O . HIS A 1 114 ? 13.599 -10.151 -10.677 1.00 77.12 114 HIS A O 1
ATOM 939 N N . LEU A 1 115 ? 11.696 -9.801 -9.528 1.00 71.19 115 LEU A N 1
ATOM 940 C CA . LEU A 1 115 ? 12.049 -8.479 -8.995 1.00 71.19 115 LEU A CA 1
ATOM 941 C C . LEU A 1 115 ? 13.108 -8.556 -7.887 1.00 71.19 115 LEU A C 1
ATOM 943 O O . LEU A 1 115 ? 13.827 -7.595 -7.640 1.00 71.19 115 LEU A O 1
ATOM 947 N N . LEU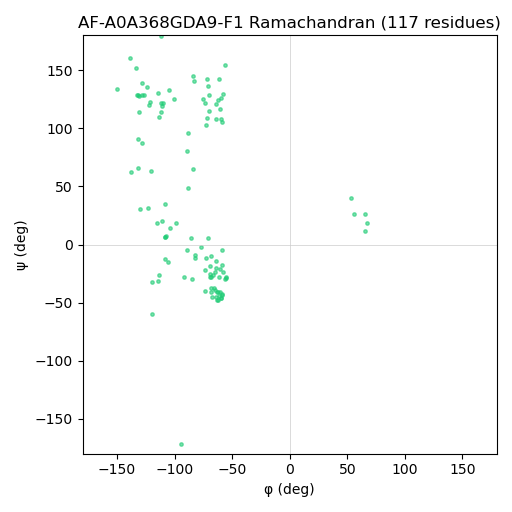 A 1 116 ? 13.248 -9.718 -7.245 1.00 67.06 116 LEU A N 1
ATOM 948 C CA . LEU A 1 116 ? 14.238 -9.949 -6.190 1.00 67.06 116 LEU A CA 1
ATOM 949 C C . LEU A 1 116 ? 15.633 -10.283 -6.735 1.00 67.06 116 LEU A C 1
ATOM 951 O O . LEU A 1 116 ? 16.590 -10.297 -5.971 1.00 67.06 116 LEU A O 1
ATOM 955 N N . LYS A 1 117 ? 15.762 -10.569 -8.037 1.00 58.28 117 LYS A N 1
ATOM 956 C CA . LYS A 1 117 ? 17.040 -10.950 -8.664 1.00 58.28 117 LYS A CA 1
ATOM 957 C C . LYS A 1 117 ? 17.936 -9.758 -9.024 1.00 58.28 117 LYS A C 1
ATOM 959 O O . LYS A 1 117 ? 19.083 -9.981 -9.390 1.00 58.28 117 LYS A O 1
ATOM 964 N N . ASN A 1 118 ? 17.414 -8.535 -8.917 1.00 48.94 118 ASN A N 1
ATOM 965 C CA . ASN A 1 118 ? 18.127 -7.283 -9.191 1.00 48.94 118 ASN A CA 1
ATOM 966 C C . ASN A 1 118 ? 18.535 -6.533 -7.904 1.00 48.94 118 ASN A C 1
ATOM 968 O O . ASN A 1 118 ? 18.865 -5.354 -7.976 1.00 48.94 118 ASN A O 1
ATOM 972 N N . ARG A 1 119 ? 18.473 -7.196 -6.741 1.00 52.41 119 ARG A N 1
ATOM 973 C CA . ARG A 1 119 ? 18.978 -6.686 -5.457 1.00 52.41 119 ARG A CA 1
ATOM 974 C C . ARG A 1 119 ? 20.393 -7.168 -5.179 1.00 52.41 119 ARG A C 1
ATOM 976 O O . ARG A 1 119 ? 20.683 -8.334 -5.528 1.00 52.41 119 ARG A O 1
#

Sequence (119 aa):
MTSEVLDIEIVEDRNRAIEILRNMWNYPRLQSLHLEGCHLDDTDLAAVAFAAGTVKYVCLRGNDLIRPWKVLKEKLPELIYLDCRRNIHLNFDTDSHHDITVLENLERIHVDVHLLKNR

Solvent-accessible surface area (backbone atoms only — not comparable to full-atom values): 6397 Å² total; per-residue (Å²): 133,83,75,79,71,42,67,49,80,40,67,65,35,42,68,61,44,50,51,47,48,63,45,48,82,80,45,79,70,32,28,35,43,35,42,30,43,25,69,44,38,50,63,64,60,54,61,33,83,61,60,44,67,52,29,29,37,39,36,42,27,39,20,59,31,38,63,46,33,49,47,43,32,63,36,28,58,48,32,30,36,40,31,45,30,66,24,89,62,51,50,75,62,73,53,93,77,40,24,61,75,65,40,77,53,50,77,43,76,42,63,52,73,76,67,63,72,81,110

Nearest PDB structures (foldseek):
  6gff-assembly2_J  TM=7.591E-01  e=1.596E-02  Homo sapiens
  6gff-assembly1_I  TM=8.152E-01  e=6.153E-02  Homo sapiens
  8vsc-assembly1_I  TM=8.205E-01  e=1.573E-01  Homo sapiens
  5y3m-assembly1_B  TM=4.835E-01  e=1.989E-01  Bos taurus
  4r07-assembly2_D  TM=5.770E-01  e=5.085E-01  Homo sapiens

Secondary structure (DSSP, 8-state):
-----EEEEEES-HHHHHHHHHTGGG-TTEEEEEEESS---HHHHHT--S--TT--EEE-TTS--SS-HHHHHHH-TT--EEE-TT-TT------TTS-GGG-TT--EEE--GGGGGG-

Foldseek 3Di:
DPPPQDADADELAQVVLLVCLCVVVVPLQHAYYEYELNQDELVSLQNRPAANARHAYYEHEQYQYAQNQLSCCRRHVNHAEYEHENNPNHAQDPPPRRHNVSNVNHNYYHYDPVNVVVD

InterPro domains:
  IPR032675 Leucine-rich repeat domain superfamily [G3DSA:3.80.10.10] (4-118)

Radius of gyration: 13.64 Å; Cα contacts (8 Å, |Δi|>4): 240; chains: 1; bounding box: 36×26×34 Å